Protein AF-I0HYV7-F1 (afdb_monomer)

Structure (mmCIF, N/CA/C/O backbone):
data_AF-I0HYV7-F1
#
_entry.id   AF-I0HYV7-F1
#
loop_
_atom_site.group_PDB
_atom_site.id
_atom_site.type_symbol
_atom_site.label_atom_id
_atom_site.label_alt_id
_atom_site.label_comp_id
_atom_site.label_asym_id
_atom_site.label_entity_id
_atom_site.label_seq_id
_atom_site.pdbx_PDB_ins_code
_atom_site.Cartn_x
_atom_site.Cartn_y
_atom_site.Cartn_z
_atom_site.occupancy
_atom_site.B_iso_or_equiv
_atom_site.auth_seq_id
_atom_site.auth_comp_id
_atom_site.auth_asym_id
_atom_site.auth_atom_id
_atom_site.pdbx_PDB_model_num
ATOM 1 N N . MET A 1 1 ? 9.998 3.335 -38.465 1.00 47.88 1 MET A N 1
ATOM 2 C CA . MET A 1 1 ? 10.921 2.329 -37.895 1.00 47.88 1 MET A CA 1
ATOM 3 C C . MET A 1 1 ? 12.298 2.963 -37.828 1.00 47.88 1 MET A C 1
ATOM 5 O O . MET A 1 1 ? 12.678 3.615 -38.786 1.00 47.88 1 MET A O 1
ATOM 9 N N . ASN A 1 2 ? 12.950 2.888 -36.670 1.00 53.66 2 ASN A N 1
ATOM 10 C CA . ASN A 1 2 ? 14.031 3.785 -36.252 1.00 53.66 2 ASN A CA 1
ATOM 11 C C . ASN A 1 2 ? 15.366 3.435 -36.956 1.00 53.66 2 ASN A C 1
ATOM 13 O O . ASN A 1 2 ? 15.895 2.353 -36.710 1.00 53.66 2 ASN A O 1
ATOM 17 N N . GLU A 1 3 ? 15.907 4.315 -37.813 1.00 62.78 3 GLU A N 1
ATOM 18 C CA . GLU A 1 3 ? 17.152 4.102 -38.599 1.00 62.78 3 GLU A CA 1
ATOM 19 C C . GLU A 1 3 ? 18.361 3.700 -37.739 1.00 62.78 3 GLU A C 1
ATOM 21 O O . GLU A 1 3 ? 19.203 2.909 -38.162 1.00 62.78 3 GLU A O 1
ATOM 26 N N . PHE A 1 4 ? 18.392 4.159 -36.488 1.00 62.31 4 PHE A N 1
ATOM 27 C CA . PHE A 1 4 ? 19.426 3.817 -35.516 1.00 62.31 4 PHE A CA 1
ATOM 28 C C . PHE A 1 4 ? 19.541 2.301 -35.266 1.00 62.31 4 PHE A C 1
ATOM 30 O O . PHE A 1 4 ? 20.643 1.758 -35.208 1.00 62.31 4 PHE A O 1
ATOM 37 N N . ALA A 1 5 ? 18.412 1.588 -35.198 1.00 60.12 5 ALA A N 1
ATOM 38 C CA . ALA A 1 5 ? 18.406 0.144 -34.960 1.00 60.12 5 ALA A CA 1
ATOM 39 C C . ALA A 1 5 ? 18.956 -0.650 -36.159 1.00 60.12 5 ALA A C 1
ATOM 41 O O . ALA A 1 5 ? 19.572 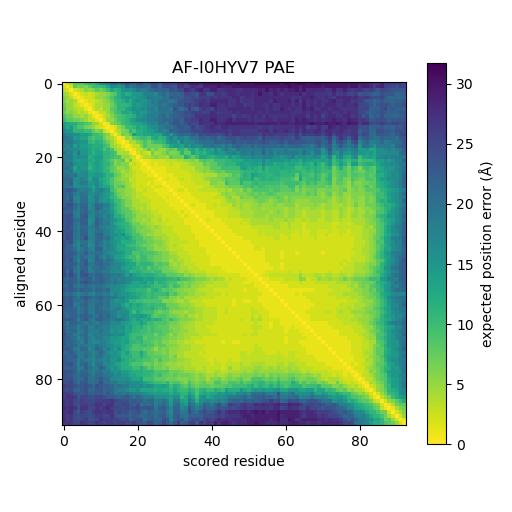-1.702 -35.984 1.00 60.12 5 ALA A O 1
ATOM 42 N N . ALA A 1 6 ? 18.763 -0.139 -37.380 1.00 61.53 6 ALA A N 1
ATOM 43 C CA . ALA A 1 6 ? 19.268 -0.776 -38.594 1.00 61.53 6 ALA A CA 1
ATOM 44 C C . ALA A 1 6 ? 20.796 -0.661 -38.694 1.00 61.53 6 ALA A C 1
ATOM 46 O O . ALA A 1 6 ? 21.467 -1.621 -39.074 1.00 61.53 6 ALA A O 1
ATOM 47 N N . GLN A 1 7 ? 21.345 0.488 -38.295 1.00 61.31 7 GLN A N 1
ATOM 48 C CA . GLN A 1 7 ? 22.775 0.757 -38.387 1.00 61.31 7 GLN A CA 1
ATOM 49 C C . GLN A 1 7 ? 23.583 -0.021 -37.338 1.00 61.31 7 GLN A C 1
ATOM 51 O O . GLN A 1 7 ? 24.631 -0.572 -37.661 1.00 61.31 7 GLN A O 1
ATOM 56 N N . VAL A 1 8 ? 23.062 -0.178 -36.116 1.00 61.78 8 VAL A N 1
ATOM 57 C CA . VAL A 1 8 ? 23.703 -1.000 -35.070 1.00 61.78 8 VAL A CA 1
ATOM 58 C C . VAL A 1 8 ? 23.799 -2.478 -35.485 1.00 61.78 8 VAL A C 1
ATOM 60 O O . VAL A 1 8 ? 24.840 -3.107 -35.300 1.00 61.78 8 VAL A O 1
ATOM 63 N N . ARG A 1 9 ? 22.763 -3.020 -36.143 1.00 57.88 9 ARG A N 1
ATOM 64 C CA . ARG A 1 9 ? 22.736 -4.413 -36.630 1.00 57.88 9 ARG A CA 1
ATOM 65 C C . ARG A 1 9 ? 23.736 -4.683 -37.768 1.00 57.88 9 ARG A C 1
ATOM 67 O O . ARG A 1 9 ? 24.162 -5.821 -37.938 1.00 57.88 9 ARG A O 1
ATOM 74 N N . GLN A 1 10 ? 24.117 -3.662 -38.540 1.00 58.62 10 GLN A N 1
ATOM 75 C CA . GLN A 1 10 ? 25.031 -3.804 -39.680 1.00 58.62 10 GLN A CA 1
ATOM 76 C C . GLN A 1 10 ? 26.513 -3.865 -39.270 1.00 58.62 10 GLN A C 1
ATOM 78 O O . GLN A 1 10 ? 27.295 -4.544 -39.931 1.00 58.62 10 GLN A O 1
ATOM 83 N N . TYR A 1 11 ? 26.900 -3.173 -38.193 1.00 57.53 11 TYR A N 1
ATOM 84 C CA . TYR A 1 11 ? 28.305 -3.063 -37.766 1.00 57.53 11 TYR A CA 1
ATOM 85 C C . TYR A 1 11 ? 28.694 -4.009 -36.622 1.00 57.53 11 TYR A C 1
ATOM 87 O O . TYR A 1 11 ? 29.880 -4.267 -36.432 1.00 57.53 11 TYR A O 1
ATOM 95 N N . ALA A 1 12 ? 27.721 -4.556 -35.891 1.00 54.19 12 ALA A N 1
ATOM 96 C CA . ALA A 1 12 ? 27.948 -5.558 -34.854 1.00 54.19 12 ALA A CA 1
ATOM 97 C C . ALA A 1 12 ? 26.755 -6.534 -34.813 1.00 54.19 12 ALA A C 1
ATOM 99 O O . ALA A 1 12 ? 25.852 -6.362 -33.994 1.00 54.19 12 ALA A O 1
ATOM 100 N N . PRO A 1 13 ? 26.694 -7.527 -35.721 1.00 53.41 13 PRO A N 1
ATOM 101 C CA . PRO A 1 13 ? 25.519 -8.388 -35.876 1.00 53.41 13 PRO A CA 1
ATOM 102 C C . PRO A 1 13 ? 25.183 -9.201 -34.616 1.00 53.41 13 PRO A C 1
ATOM 104 O O . PRO A 1 13 ? 24.004 -9.436 -34.367 1.00 53.41 13 PRO A O 1
ATOM 107 N N . GLU A 1 14 ? 26.182 -9.571 -33.807 1.00 53.38 14 GLU A N 1
ATOM 108 C CA . GLU A 1 14 ? 25.966 -10.239 -32.513 1.00 53.38 14 GLU A CA 1
ATOM 109 C C . GLU A 1 14 ? 25.699 -9.221 -31.392 1.00 53.38 14 GLU A C 1
ATOM 111 O O . GLU A 1 14 ? 24.650 -9.250 -30.756 1.00 53.38 14 GLU A O 1
ATOM 116 N N . THR A 1 15 ? 26.567 -8.216 -31.228 1.00 55.22 15 THR A N 1
ATOM 117 C CA . THR A 1 15 ? 26.472 -7.246 -30.119 1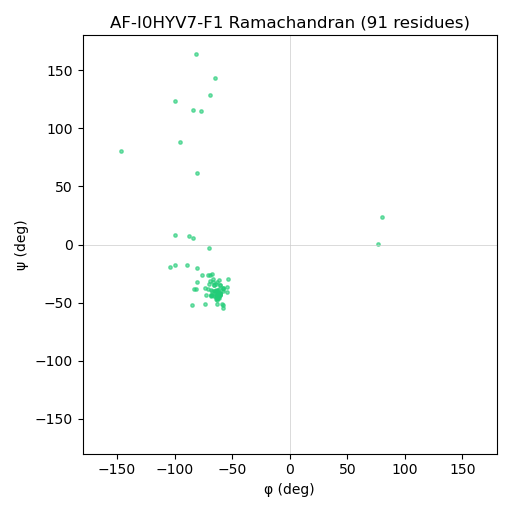.00 55.22 15 THR A CA 1
ATOM 118 C C . THR A 1 15 ? 25.238 -6.340 -30.196 1.00 55.22 15 THR A C 1
ATOM 120 O O . THR A 1 15 ? 24.698 -5.931 -29.173 1.00 55.22 15 THR A O 1
ATOM 123 N N . GLY A 1 16 ? 24.774 -6.011 -31.403 1.00 54.69 16 GLY A N 1
ATOM 124 C CA . GLY A 1 16 ? 23.554 -5.235 -31.616 1.00 54.69 16 GLY A CA 1
ATOM 125 C C . GLY A 1 16 ? 22.275 -6.010 -31.295 1.00 54.69 16 GLY A C 1
ATOM 126 O O . GLY A 1 16 ? 21.270 -5.390 -30.959 1.00 54.69 16 GLY A O 1
ATOM 127 N N . GLY A 1 17 ? 22.31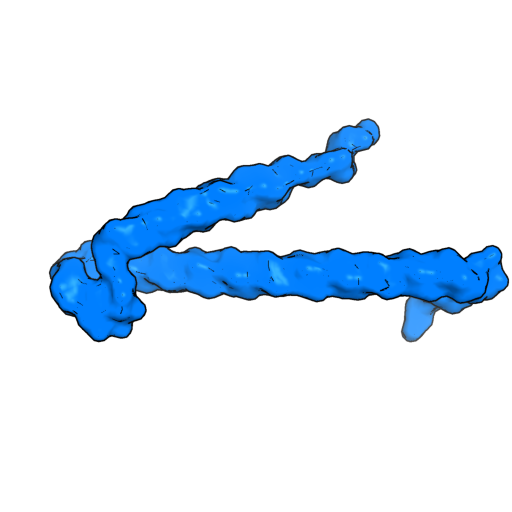1 -7.344 -31.390 1.00 59.78 17 GLY A N 1
ATOM 128 C CA . GLY A 1 17 ? 21.246 -8.222 -30.903 1.00 59.78 17 GLY A CA 1
ATOM 129 C C . GLY A 1 17 ? 21.255 -8.293 -29.380 1.00 59.78 17 GLY A C 1
ATOM 130 O O . GLY A 1 17 ? 20.248 -7.971 -28.756 1.00 59.78 17 GLY A O 1
ATOM 131 N N . ASP A 1 18 ? 22.418 -8.587 -28.796 1.00 59.59 18 ASP A N 1
ATOM 132 C CA . ASP A 1 18 ? 22.584 -8.748 -27.346 1.00 59.59 18 ASP A CA 1
ATOM 133 C C . ASP A 1 18 ? 22.245 -7.468 -26.564 1.00 59.59 18 ASP A C 1
ATOM 135 O O . ASP A 1 18 ? 21.558 -7.519 -25.544 1.00 59.59 18 ASP A O 1
ATOM 139 N N . MET A 1 19 ? 22.655 -6.291 -27.057 1.00 61.12 19 MET A N 1
ATOM 140 C CA . MET A 1 19 ? 22.293 -5.011 -26.433 1.00 61.12 19 MET A CA 1
ATOM 141 C C . MET A 1 19 ? 20.789 -4.718 -26.508 1.00 61.12 19 MET A C 1
ATOM 143 O O . MET A 1 19 ? 20.244 -4.104 -25.591 1.00 61.12 19 MET A O 1
ATOM 147 N N . LEU A 1 20 ? 20.116 -5.128 -27.590 1.00 71.88 20 LEU A N 1
ATOM 148 C CA . LEU A 1 20 ? 18.671 -4.948 -27.737 1.00 71.88 20 LEU A CA 1
ATOM 149 C C . LEU A 1 20 ? 17.922 -5.834 -26.735 1.00 71.88 20 LEU A C 1
ATOM 151 O O . LEU A 1 20 ? 17.017 -5.354 -26.058 1.00 71.88 20 LEU A O 1
ATOM 155 N N . THR A 1 21 ? 18.360 -7.087 -26.588 1.00 74.62 21 THR A N 1
ATOM 156 C CA . THR A 1 21 ? 17.828 -8.036 -25.603 1.00 74.62 21 THR A CA 1
ATOM 157 C C . THR A 1 21 ? 18.028 -7.529 -24.177 1.00 74.62 21 THR A C 1
ATOM 159 O O . THR A 1 21 ? 17.072 -7.484 -23.410 1.00 74.62 21 THR A O 1
ATOM 162 N N . TYR A 1 22 ? 19.220 -7.034 -23.841 1.00 70.25 22 TYR A N 1
ATOM 163 C CA . TYR A 1 22 ? 19.484 -6.480 -22.511 1.00 70.25 22 TYR A CA 1
ATOM 164 C C . TYR A 1 22 ? 18.639 -5.227 -22.211 1.00 70.25 22 TYR A C 1
ATOM 166 O O . TYR A 1 22 ? 18.122 -5.052 -21.109 1.00 70.25 22 TYR A O 1
ATOM 174 N N . ALA A 1 23 ? 18.434 -4.352 -23.202 1.00 75.00 23 ALA A N 1
ATOM 175 C CA . ALA A 1 23 ? 17.553 -3.194 -23.051 1.00 75.00 23 ALA A CA 1
ATOM 176 C C . ALA A 1 23 ? 16.076 -3.593 -22.860 1.00 75.00 23 ALA A C 1
ATOM 178 O O . ALA A 1 23 ? 15.345 -2.924 -22.123 1.00 75.00 23 ALA A O 1
ATOM 179 N N . GLU A 1 24 ? 15.626 -4.668 -23.512 1.00 76.19 24 GLU A N 1
ATOM 180 C CA . GLU A 1 24 ? 14.285 -5.232 -23.333 1.00 76.19 24 GLU A CA 1
ATOM 181 C C . GLU A 1 24 ? 14.105 -5.844 -21.938 1.00 76.19 24 GLU A C 1
ATOM 183 O O . GLU A 1 24 ? 13.086 -5.573 -21.298 1.00 76.19 24 GLU A O 1
ATOM 188 N N . GLU A 1 25 ? 15.098 -6.588 -21.444 1.00 75.75 25 GLU A N 1
ATOM 189 C CA . GLU A 1 25 ? 15.127 -7.149 -20.085 1.00 75.75 25 GLU A CA 1
ATOM 190 C C . GLU A 1 25 ? 15.022 -6.044 -19.029 1.00 75.75 25 GLU A C 1
ATOM 192 O O . GLU A 1 25 ? 14.083 -6.045 -18.232 1.00 75.75 25 GLU A O 1
ATOM 197 N N . LEU A 1 26 ? 15.874 -5.017 -19.107 1.00 76.19 26 LEU A N 1
ATOM 198 C CA . LEU A 1 26 ? 15.827 -3.869 -18.193 1.00 76.19 26 LEU A CA 1
ATOM 199 C C . LEU A 1 26 ? 14.467 -3.152 -18.210 1.00 76.19 26 LEU A C 1
ATOM 201 O O . LEU A 1 26 ? 13.971 -2.696 -17.176 1.00 76.19 26 LEU A O 1
ATOM 205 N N . ARG A 1 27 ? 13.826 -3.043 -19.383 1.00 76.81 27 ARG A N 1
ATOM 206 C CA . ARG A 1 27 ? 12.480 -2.458 -19.490 1.00 76.81 27 ARG A CA 1
ATOM 207 C C . ARG A 1 27 ? 11.419 -3.322 -18.815 1.00 76.81 27 ARG A C 1
ATOM 209 O O . ARG A 1 27 ? 10.481 -2.772 -18.235 1.00 76.81 27 ARG A O 1
ATOM 216 N N . GLN A 1 28 ? 11.518 -4.642 -18.950 1.00 78.62 28 GLN A N 1
ATOM 217 C CA . GLN A 1 28 ? 10.590 -5.577 -18.318 1.00 78.62 28 GLN A CA 1
ATOM 218 C C . GLN A 1 28 ? 10.758 -5.577 -16.800 1.00 78.62 28 GLN A C 1
ATOM 220 O O . GLN A 1 28 ? 9.754 -5.508 -16.093 1.00 78.62 28 GLN A O 1
ATOM 225 N N . GLU A 1 29 ? 11.996 -5.574 -16.309 1.00 77.56 29 GLU A N 1
ATOM 226 C CA . GLU A 1 29 ? 12.312 -5.458 -14.883 1.00 77.56 29 GLU A CA 1
ATOM 227 C C . GLU A 1 29 ? 11.747 -4.159 -14.300 1.00 77.56 29 GLU A C 1
ATOM 229 O O . GLU A 1 29 ? 10.964 -4.195 -13.352 1.00 77.56 29 GLU A O 1
ATOM 234 N N . GLY A 1 30 ? 12.019 -3.014 -14.937 1.00 82.06 30 GLY A N 1
ATOM 235 C CA . GLY A 1 30 ? 11.486 -1.726 -14.487 1.00 82.06 30 GLY A CA 1
ATOM 236 C C . GLY A 1 30 ? 9.952 -1.660 -14.494 1.00 82.06 30 GLY A C 1
ATOM 237 O O . GLY A 1 30 ? 9.350 -1.040 -13.615 1.00 82.06 30 GLY A O 1
ATOM 238 N N . LEU A 1 31 ? 9.293 -2.321 -15.454 1.00 83.62 31 LEU A N 1
ATOM 239 C CA . LEU A 1 31 ? 7.831 -2.417 -15.477 1.00 83.62 31 LEU A CA 1
ATOM 240 C C . LEU A 1 31 ? 7.302 -3.271 -14.319 1.00 83.62 31 LEU A C 1
ATOM 242 O O . LEU A 1 31 ? 6.335 -2.872 -13.671 1.00 83.62 31 LEU A O 1
ATOM 246 N N . GLN A 1 32 ? 7.922 -4.422 -14.053 1.00 81.94 32 GLN A N 1
ATOM 247 C CA . GLN A 1 32 ? 7.531 -5.298 -12.947 1.00 81.94 32 GLN A CA 1
ATOM 248 C C . GLN A 1 32 ? 7.714 -4.604 -11.595 1.00 81.94 32 GLN A C 1
ATOM 250 O O . GLN A 1 32 ? 6.788 -4.597 -10.783 1.00 81.94 32 GLN A O 1
ATOM 255 N N . GLU A 1 33 ? 8.854 -3.942 -11.385 1.00 81.75 33 GLU A N 1
ATOM 256 C CA . GLU A 1 33 ? 9.092 -3.148 -10.178 1.00 81.75 33 GLU A CA 1
ATOM 257 C C . GLU A 1 33 ? 8.069 -2.018 -10.029 1.00 81.75 33 GLU A C 1
ATOM 259 O O . GLU A 1 33 ? 7.549 -1.784 -8.936 1.00 81.75 33 GLU A O 1
ATOM 264 N N . GLY A 1 34 ? 7.750 -1.318 -11.122 1.00 84.56 34 GLY A N 1
ATOM 265 C CA . GLY A 1 34 ? 6.762 -0.241 -11.122 1.00 84.56 34 GLY A CA 1
ATOM 266 C C . GLY A 1 34 ? 5.359 -0.725 -10.756 1.00 84.56 34 GLY A C 1
ATOM 267 O O . GLY A 1 34 ? 4.688 -0.098 -9.934 1.00 84.56 34 GLY A O 1
ATOM 268 N N . LEU A 1 35 ? 4.931 -1.861 -11.315 1.00 86.75 35 LEU A N 1
ATOM 269 C CA . LEU A 1 35 ? 3.643 -2.479 -10.994 1.00 86.75 35 LEU A CA 1
ATOM 270 C C . LEU A 1 35 ? 3.578 -2.902 -9.524 1.00 86.75 35 LEU A C 1
ATOM 272 O O . LEU A 1 35 ? 2.606 -2.579 -8.843 1.00 86.75 35 LEU A O 1
ATOM 276 N N . GLN A 1 36 ? 4.630 -3.546 -9.014 1.00 84.38 36 GLN A N 1
ATOM 277 C CA . GLN A 1 36 ? 4.689 -3.980 -7.620 1.00 84.38 36 GLN A CA 1
ATOM 278 C C . GLN A 1 36 ? 4.662 -2.788 -6.651 1.00 84.38 36 GLN A C 1
ATOM 280 O O . GLN A 1 36 ? 3.881 -2.780 -5.700 1.00 84.38 36 GLN A O 1
ATOM 285 N N . LYS A 1 37 ? 5.451 -1.737 -6.918 1.00 85.56 37 LYS A N 1
ATOM 286 C CA . LYS A 1 37 ? 5.432 -0.501 -6.116 1.00 85.56 37 LYS A CA 1
ATOM 287 C C . LYS A 1 37 ? 4.054 0.162 -6.139 1.00 85.56 37 LYS A C 1
ATOM 289 O O . LYS A 1 37 ? 3.575 0.595 -5.092 1.00 85.56 37 LYS A O 1
ATOM 294 N N . GLY A 1 38 ? 3.420 0.234 -7.310 1.00 87.81 38 GLY A N 1
ATOM 295 C CA . GLY A 1 38 ? 2.085 0.813 -7.468 1.00 87.81 38 GLY A CA 1
ATOM 296 C C . GLY A 1 38 ? 1.019 0.055 -6.677 1.00 87.81 38 GLY A C 1
ATOM 297 O O . GLY A 1 38 ? 0.216 0.672 -5.979 1.00 87.81 38 GLY A O 1
ATOM 298 N N . GLU A 1 39 ? 1.051 -1.278 -6.718 1.00 90.12 39 GLU A N 1
ATOM 299 C CA . GLU A 1 39 ? 0.117 -2.116 -5.962 1.00 90.12 39 GLU A CA 1
ATOM 300 C C . GLU A 1 39 ? 0.287 -1.940 -4.445 1.00 90.12 39 GLU A C 1
ATOM 302 O O . GLU A 1 39 ? -0.700 -1.781 -3.723 1.00 90.12 39 GLU A O 1
ATOM 307 N N . LEU A 1 40 ? 1.533 -1.921 -3.956 1.00 89.12 40 LEU A N 1
ATOM 308 C CA . LEU A 1 40 ? 1.827 -1.708 -2.536 1.00 89.12 40 LEU A CA 1
ATOM 309 C C . LEU A 1 40 ? 1.359 -0.326 -2.062 1.00 89.12 40 LEU A C 1
ATOM 311 O O . LEU A 1 40 ? 0.685 -0.231 -1.036 1.00 89.12 40 LEU A O 1
ATOM 315 N N . LYS A 1 41 ? 1.649 0.736 -2.827 1.0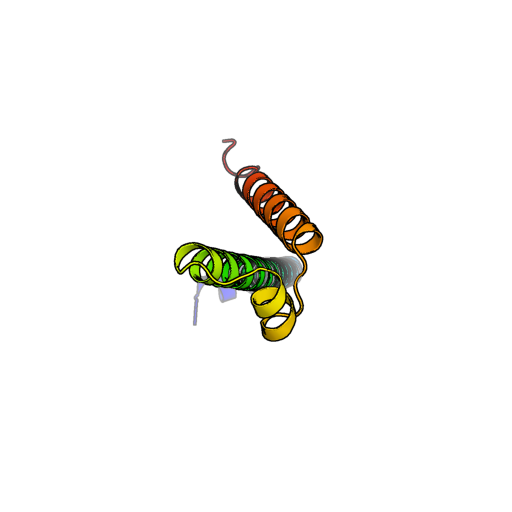0 90.50 41 LYS A N 1
ATOM 316 C CA . LYS A 1 41 ? 1.193 2.099 -2.504 1.00 90.50 41 LYS A CA 1
ATOM 317 C C . LYS A 1 41 ? -0.330 2.203 -2.481 1.00 90.50 41 LYS A C 1
ATOM 319 O O . LYS A 1 41 ? -0.874 2.721 -1.513 1.00 90.50 41 LYS A O 1
ATOM 324 N N . GLY A 1 42 ? -1.024 1.623 -3.461 1.00 92.25 42 GLY A N 1
ATOM 325 C CA . GLY A 1 42 ? -2.490 1.635 -3.491 1.00 92.25 42 GLY A CA 1
ATOM 326 C C . GLY A 1 42 ? -3.131 0.932 -2.287 1.00 92.25 42 GLY A C 1
ATOM 327 O O . GLY A 1 42 ? -4.127 1.413 -1.738 1.00 92.25 42 GLY A O 1
ATOM 328 N N . LYS A 1 43 ? -2.542 -0.180 -1.820 1.00 92.06 43 LYS A N 1
ATOM 329 C CA . LYS A 1 43 ? -2.984 -0.862 -0.588 1.00 92.06 43 LYS A CA 1
ATOM 330 C C . LYS A 1 43 ? -2.802 0.024 0.646 1.00 92.06 43 LYS A C 1
ATOM 332 O O . LYS A 1 43 ? -3.714 0.094 1.470 1.00 92.06 43 LYS A O 1
ATOM 337 N N . LEU A 1 44 ? -1.663 0.712 0.757 1.00 93.75 44 LEU A N 1
ATOM 338 C CA . LEU A 1 44 ? -1.398 1.635 1.862 1.00 93.75 44 LEU A CA 1
ATOM 339 C C . LEU A 1 44 ? -2.379 2.811 1.864 1.00 93.75 44 LEU A C 1
ATOM 341 O O . LEU A 1 44 ? -3.051 3.029 2.869 1.00 93.75 44 LEU A O 1
ATOM 345 N N . GLU A 1 45 ? -2.533 3.497 0.729 1.00 94.88 45 GLU A N 1
ATOM 346 C CA . GLU A 1 45 ? -3.441 4.644 0.577 1.00 94.88 45 GLU A CA 1
ATOM 347 C C . GLU A 1 45 ? -4.892 4.282 0.915 1.00 94.88 45 GLU A C 1
ATOM 349 O O . GLU A 1 45 ? -5.607 5.062 1.550 1.00 94.88 45 GLU A O 1
ATOM 354 N N . THR A 1 46 ? -5.331 3.078 0.533 1.00 94.38 46 THR A N 1
ATOM 355 C CA . THR A 1 46 ? -6.674 2.584 0.864 1.00 94.38 46 THR A CA 1
ATOM 356 C C . THR A 1 46 ? -6.855 2.445 2.376 1.00 94.38 46 THR A C 1
ATOM 358 O O . THR A 1 46 ? -7.854 2.915 2.921 1.00 94.38 46 THR A O 1
ATOM 361 N N . ILE A 1 47 ? -5.894 1.829 3.071 1.00 94.94 47 ILE A N 1
ATOM 362 C CA . ILE A 1 47 ? -5.952 1.657 4.531 1.00 94.94 47 ILE A CA 1
ATOM 363 C C . ILE A 1 47 ? -5.875 3.011 5.240 1.00 94.94 47 ILE A C 1
ATOM 365 O O . ILE A 1 47 ? -6.670 3.264 6.142 1.00 94.94 47 ILE A O 1
ATOM 369 N N . GLU A 1 48 ? -4.978 3.902 4.816 1.00 95.50 48 GLU A N 1
ATOM 370 C CA . GLU A 1 48 ? -4.853 5.251 5.379 1.00 95.50 48 GLU A CA 1
ATOM 371 C C . GLU A 1 48 ? -6.142 6.059 5.211 1.00 95.50 48 GLU A C 1
ATOM 373 O O . GLU A 1 48 ? -6.598 6.692 6.162 1.00 95.50 48 GLU A O 1
ATOM 378 N N . SER A 1 49 ? -6.782 5.971 4.043 1.00 96.31 49 SER A N 1
ATOM 379 C CA . SER A 1 49 ? -8.073 6.618 3.787 1.00 96.31 49 SER A CA 1
ATOM 380 C C . SER A 1 49 ? -9.176 6.069 4.696 1.00 96.31 49 SER A C 1
ATOM 382 O O . SER A 1 49 ? -9.964 6.839 5.247 1.00 96.31 49 SER A O 1
ATOM 384 N N . LEU A 1 50 ? -9.220 4.747 4.899 1.00 95.00 50 LEU A N 1
ATOM 385 C CA . LEU A 1 50 ? -10.180 4.110 5.806 1.00 95.00 50 LEU A CA 1
ATOM 386 C C . LEU A 1 50 ? -9.948 4.527 7.265 1.00 95.00 50 LEU A C 1
ATOM 388 O O . LEU A 1 50 ? -10.911 4.828 7.973 1.00 95.00 50 LEU A O 1
ATOM 392 N N . LEU A 1 51 ? -8.690 4.596 7.705 1.00 94.56 51 LEU A N 1
ATOM 393 C CA . LEU A 1 51 ? -8.330 5.086 9.037 1.00 94.56 51 LEU A CA 1
ATOM 394 C C . LEU A 1 51 ? -8.691 6.568 9.210 1.00 94.56 51 LEU A C 1
ATOM 396 O O . LEU A 1 51 ? -9.218 6.949 10.254 1.00 94.56 51 LEU A O 1
ATOM 400 N N . ALA A 1 52 ? -8.476 7.398 8.185 1.00 96.19 52 ALA A N 1
ATOM 401 C CA . ALA A 1 52 ? -8.780 8.829 8.218 1.00 96.19 52 ALA A CA 1
ATOM 402 C C . ALA A 1 52 ? -10.280 9.122 8.389 1.00 96.19 52 ALA A C 1
ATOM 404 O O . ALA A 1 52 ? -10.644 10.101 9.039 1.00 96.19 52 ALA A O 1
ATOM 405 N N . VAL A 1 53 ? -11.157 8.261 7.858 1.00 96.31 53 VAL A N 1
ATOM 406 C CA . VAL A 1 53 ? -12.613 8.360 8.077 1.00 96.31 53 VAL A CA 1
ATOM 407 C C . VAL A 1 53 ? -13.078 7.693 9.380 1.00 96.31 53 VAL A C 1
ATOM 409 O O . VAL A 1 53 ? -14.278 7.621 9.635 1.00 96.31 53 VAL A O 1
ATOM 412 N N . GLY A 1 54 ? -12.147 7.220 10.217 1.00 94.19 54 GLY A N 1
ATOM 413 C CA . GLY A 1 54 ? -12.440 6.612 11.516 1.00 94.19 54 GLY A CA 1
ATOM 414 C C . GLY A 1 54 ? -12.889 5.153 11.439 1.00 94.19 54 GLY A C 1
ATOM 415 O O . GLY A 1 54 ? -13.577 4.677 12.339 1.00 94.19 54 GLY A O 1
ATOM 416 N N . THR A 1 55 ? -12.540 4.434 10.368 1.00 96.50 55 THR A N 1
ATOM 417 C CA . THR A 1 55 ? -12.862 3.007 10.263 1.00 96.50 55 THR A CA 1
ATOM 418 C C . THR A 1 55 ? -12.034 2.212 11.266 1.00 96.50 55 THR A C 1
ATOM 420 O O . THR A 1 55 ? -10.809 2.304 11.295 1.00 96.50 55 THR A O 1
ATOM 423 N N . GLU A 1 56 ? -12.705 1.382 12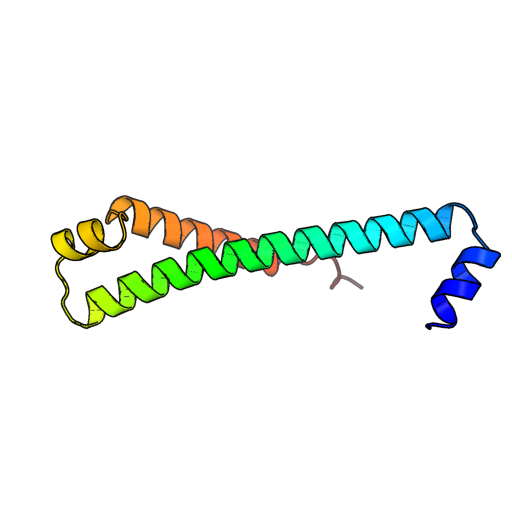.056 1.00 96.50 56 GLU A N 1
ATOM 424 C CA . GLU A 1 56 ? -12.057 0.487 13.010 1.00 96.50 56 GLU A CA 1
ATOM 425 C C . GLU A 1 56 ? -11.189 -0.569 12.315 1.00 96.50 56 GLU A C 1
ATOM 427 O O . GLU A 1 56 ? -11.579 -1.153 11.296 1.00 96.50 56 GLU A O 1
ATOM 432 N N . TRP A 1 57 ? -10.053 -0.905 12.934 1.00 95.00 57 TRP A N 1
ATOM 433 C CA . TRP A 1 57 ? -9.117 -1.909 12.414 1.00 95.00 57 TRP A CA 1
ATOM 434 C C . TRP A 1 57 ? -9.777 -3.259 12.136 1.00 95.00 57 TRP A C 1
ATOM 436 O O . TRP A 1 57 ? -9.478 -3.898 11.136 1.00 95.00 57 TRP A O 1
ATOM 446 N N . SER A 1 58 ? -10.730 -3.675 12.971 1.00 96.00 58 SER A N 1
ATOM 447 C CA . SER A 1 58 ? -11.458 -4.932 12.770 1.00 96.00 58 SER A CA 1
ATOM 448 C C . SER A 1 58 ? -12.236 -4.976 11.448 1.00 96.00 58 SER A C 1
ATOM 450 O O . SER A 1 58 ? -12.333 -6.037 10.829 1.00 96.00 58 SER A O 1
ATOM 452 N N . LEU A 1 59 ? -12.778 -3.842 10.989 1.00 95.81 59 LEU A N 1
ATOM 453 C CA . LEU A 1 59 ? -13.496 -3.753 9.719 1.00 95.81 59 LEU A CA 1
ATOM 454 C C . LEU A 1 59 ? -12.526 -3.617 8.544 1.00 95.81 59 LEU A C 1
ATOM 456 O O . LEU A 1 59 ? -12.744 -4.261 7.520 1.00 95.81 59 LEU A O 1
ATOM 460 N N . ILE A 1 60 ? -11.441 -2.857 8.717 1.00 95.19 60 ILE A N 1
ATOM 461 C CA . ILE A 1 60 ? -10.365 -2.741 7.724 1.00 95.19 60 ILE A CA 1
ATOM 462 C C . ILE A 1 60 ? -9.788 -4.125 7.424 1.00 95.19 60 ILE A C 1
ATOM 464 O O . ILE A 1 60 ? -9.845 -4.556 6.276 1.00 95.19 60 ILE A O 1
ATOM 468 N N . THR A 1 61 ? -9.350 -4.870 8.444 1.00 96.19 61 THR A N 1
ATOM 469 C CA . THR A 1 61 ? -8.791 -6.220 8.277 1.00 96.19 61 THR A CA 1
ATOM 470 C C . THR A 1 61 ? -9.778 -7.165 7.597 1.00 96.19 61 THR A C 1
ATOM 472 O O . THR A 1 61 ? -9.387 -7.980 6.772 1.00 96.19 61 THR A O 1
ATOM 475 N N . ARG A 1 62 ? -11.081 -7.057 7.887 1.00 95.25 62 ARG A N 1
ATOM 476 C CA . ARG A 1 62 ? -12.103 -7.874 7.210 1.00 95.25 62 ARG A CA 1
ATOM 477 C C . ARG A 1 62 ? -12.311 -7.493 5.744 1.00 95.25 62 ARG A C 1
ATOM 479 O O . ARG A 1 62 ? -12.646 -8.370 4.954 1.00 95.25 62 ARG A O 1
ATOM 486 N N . ALA A 1 63 ? -12.172 -6.215 5.398 1.00 92.75 63 ALA A N 1
ATOM 487 C CA . ALA A 1 63 ? -12.394 -5.711 4.045 1.00 92.75 63 ALA A CA 1
ATOM 488 C C . ALA A 1 63 ? -11.170 -5.897 3.137 1.00 92.75 63 ALA A C 1
ATOM 490 O O . ALA A 1 63 ? -11.324 -6.214 1.961 1.00 92.75 63 ALA A O 1
ATOM 491 N N . THR A 1 64 ? -9.966 -5.700 3.676 1.00 91.75 64 THR A N 1
ATOM 492 C CA . THR A 1 64 ? -8.707 -5.721 2.917 1.00 91.75 64 THR A CA 1
ATOM 493 C C . THR A 1 64 ? -7.899 -7.000 3.129 1.00 91.75 64 THR A C 1
ATOM 495 O O . THR A 1 64 ? -7.029 -7.307 2.319 1.00 91.75 64 THR A O 1
ATOM 498 N N . GLY A 1 65 ? -8.164 -7.740 4.209 1.00 94.12 65 GLY A N 1
ATOM 499 C CA . GLY A 1 65 ? -7.349 -8.873 4.649 1.00 94.12 65 GLY A CA 1
ATOM 500 C C . GLY A 1 65 ? -6.049 -8.477 5.352 1.00 94.12 65 GLY A C 1
ATOM 501 O O . GLY A 1 65 ? -5.309 -9.370 5.739 1.00 94.12 65 GLY A O 1
ATOM 502 N N . ILE A 1 66 ? -5.768 -7.179 5.516 1.00 94.31 66 ILE A N 1
ATOM 503 C CA . ILE A 1 66 ? -4.478 -6.672 6.002 1.00 94.31 66 ILE A CA 1
ATOM 504 C C . ILE A 1 66 ? -4.582 -6.328 7.487 1.00 94.31 66 ILE A C 1
ATOM 506 O O . ILE A 1 66 ? -5.423 -5.515 7.880 1.00 94.31 66 ILE A O 1
ATOM 510 N N . THR A 1 67 ? -3.718 -6.922 8.309 1.00 95.81 67 THR A N 1
ATOM 511 C CA . THR A 1 67 ? -3.643 -6.616 9.747 1.00 95.81 67 THR A CA 1
ATOM 512 C C . THR A 1 67 ? -2.819 -5.349 10.032 1.00 95.81 67 THR A C 1
ATOM 514 O O . THR A 1 67 ? -2.042 -4.914 9.176 1.00 95.81 67 THR A O 1
ATOM 517 N N . PRO A 1 68 ? -2.917 -4.756 11.239 1.00 93.94 68 PRO A N 1
ATOM 518 C CA . PRO A 1 68 ? -2.058 -3.636 11.632 1.00 93.94 68 PRO A CA 1
ATOM 519 C C . PRO A 1 68 ? -0.561 -3.947 11.484 1.00 93.94 68 PRO A C 1
ATOM 521 O O . PRO A 1 68 ? 0.209 -3.122 11.000 1.00 93.94 68 PRO A O 1
ATOM 524 N N . GLU A 1 69 ? -0.139 -5.159 11.848 1.00 95.12 69 GLU A N 1
ATOM 525 C CA . GLU A 1 69 ? 1.259 -5.589 11.757 1.00 95.12 69 GLU A CA 1
ATOM 526 C C . GLU A 1 69 ? 1.714 -5.737 10.302 1.00 95.12 69 GLU A C 1
ATOM 528 O O . GLU A 1 69 ? 2.846 -5.390 9.964 1.00 95.12 69 GLU A O 1
ATOM 533 N N . GLU A 1 70 ? 0.847 -6.255 9.432 1.00 93.44 70 GLU A N 1
ATOM 53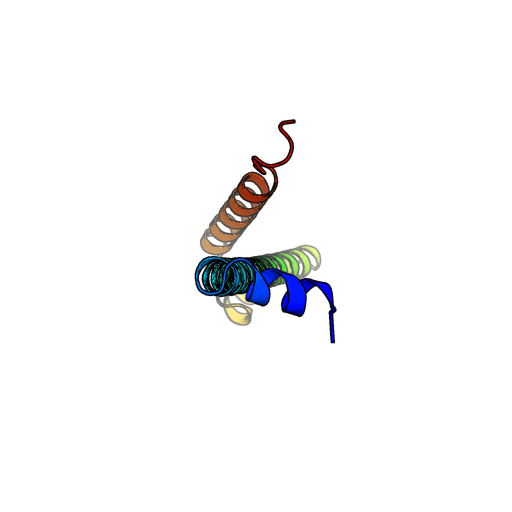4 C CA . GLU A 1 70 ? 1.105 -6.325 7.992 1.00 93.44 70 GLU A CA 1
ATOM 535 C C . GLU A 1 70 ? 1.185 -4.937 7.370 1.00 93.44 70 GLU A C 1
ATOM 537 O O . GLU A 1 70 ? 2.075 -4.685 6.564 1.00 93.44 70 GLU A O 1
ATOM 542 N N . PHE A 1 71 ? 0.319 -4.017 7.786 1.00 94.69 71 PHE A N 1
ATOM 543 C CA . PHE A 1 71 ? 0.346 -2.633 7.332 1.00 94.69 71 PHE A CA 1
ATOM 544 C C . PHE A 1 71 ? 1.660 -1.923 7.694 1.00 94.69 71 PHE A C 1
ATOM 546 O O . PHE A 1 71 ? 2.245 -1.246 6.848 1.00 94.69 71 PHE A O 1
ATOM 553 N N . GLU A 1 72 ? 2.184 -2.123 8.907 1.00 94.06 72 GLU A N 1
ATOM 554 C CA . GLU A 1 72 ? 3.508 -1.599 9.277 1.00 94.06 72 GLU A CA 1
ATOM 555 C C . GLU A 1 72 ? 4.636 -2.212 8.436 1.00 94.06 72 GLU A C 1
ATOM 557 O O . GLU A 1 72 ? 5.543 -1.497 7.999 1.00 94.06 72 GLU A O 1
ATOM 562 N N . ARG A 1 73 ? 4.569 -3.520 8.147 1.00 92.81 73 ARG A N 1
ATOM 563 C CA . ARG A 1 73 ? 5.536 -4.174 7.249 1.00 92.81 73 ARG A CA 1
ATOM 564 C C . ARG A 1 73 ? 5.480 -3.592 5.839 1.00 92.81 73 ARG A C 1
ATOM 566 O O . ARG A 1 73 ? 6.527 -3.265 5.289 1.00 92.81 73 ARG A O 1
ATOM 573 N N . LEU A 1 74 ? 4.279 -3.403 5.293 1.00 91.00 74 LEU A N 1
ATOM 574 C CA . LEU A 1 74 ? 4.070 -2.809 3.971 1.00 91.00 74 LEU A CA 1
ATOM 575 C C . LEU A 1 74 ? 4.632 -1.381 3.900 1.00 91.00 74 LEU A C 1
ATOM 577 O O . LEU A 1 74 ? 5.301 -1.034 2.928 1.00 91.00 74 LEU A O 1
ATOM 581 N N . LYS A 1 75 ? 4.441 -0.564 4.946 1.00 90.75 75 LYS A N 1
ATOM 582 C CA . LYS A 1 75 ? 5.048 0.778 5.025 1.00 90.75 75 LYS A CA 1
ATOM 583 C C . LYS A 1 75 ? 6.576 0.726 5.017 1.00 90.75 75 LYS A C 1
ATOM 585 O O . LYS A 1 75 ? 7.212 1.511 4.313 1.00 90.75 75 LYS A O 1
ATOM 590 N N . ALA A 1 76 ? 7.171 -0.194 5.776 1.00 89.81 76 ALA A N 1
ATOM 591 C CA . ALA A 1 76 ? 8.622 -0.370 5.802 1.00 89.81 76 ALA A CA 1
ATOM 592 C C . ALA A 1 76 ? 9.173 -0.839 4.443 1.00 89.81 76 ALA A C 1
ATOM 594 O O . ALA A 1 76 ? 10.212 -0.350 3.996 1.00 89.81 76 ALA A O 1
ATOM 595 N N . GLU A 1 77 ? 8.461 -1.742 3.768 1.00 87.69 77 GLU A N 1
ATOM 596 C CA . GLU A 1 77 ? 8.824 -2.248 2.445 1.00 87.69 77 GLU A CA 1
ATOM 597 C C . GLU A 1 77 ? 8.792 -1.144 1.384 1.00 87.69 77 GLU A C 1
ATOM 599 O O . GLU A 1 77 ? 9.772 -0.964 0.661 1.00 87.69 77 GLU A O 1
ATOM 604 N N . VAL A 1 78 ? 7.727 -0.335 1.346 1.00 85.81 78 VAL A N 1
ATOM 605 C CA . VAL A 1 78 ? 7.631 0.801 0.415 1.00 85.81 78 VAL A CA 1
ATOM 606 C C . VAL A 1 78 ? 8.756 1.808 0.649 1.00 85.81 78 VAL A C 1
ATOM 608 O O . VAL A 1 78 ? 9.400 2.227 -0.312 1.00 85.81 78 VAL A O 1
ATOM 611 N N . ARG A 1 79 ? 9.072 2.131 1.908 1.00 83.56 79 ARG A N 1
ATOM 612 C CA . ARG A 1 79 ? 10.199 3.017 2.237 1.00 83.56 79 ARG A CA 1
ATOM 613 C C . ARG A 1 79 ? 11.542 2.453 1.756 1.00 83.56 79 ARG A C 1
ATOM 615 O O . ARG A 1 79 ? 12.347 3.181 1.184 1.00 83.56 79 ARG A O 1
ATOM 622 N N . GLY A 1 80 ? 11.771 1.150 1.928 1.00 80.19 80 GLY A N 1
ATOM 623 C CA . GLY A 1 80 ? 12.972 0.482 1.416 1.00 80.19 80 GLY A CA 1
ATOM 624 C C . GLY A 1 80 ? 13.049 0.439 -0.118 1.00 80.19 80 GLY A C 1
ATOM 625 O O . GLY A 1 80 ? 14.143 0.461 -0.684 1.00 80.19 80 GLY A O 1
ATOM 626 N N . LEU A 1 81 ? 11.904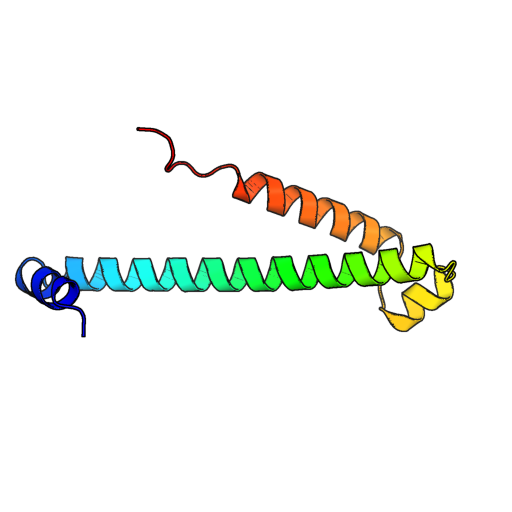 0.400 -0.805 1.00 73.00 81 LEU A N 1
ATOM 627 C CA . LEU A 1 81 ? 11.812 0.454 -2.269 1.00 73.00 81 LEU A CA 1
ATOM 628 C C . LEU A 1 81 ? 12.036 1.866 -2.841 1.00 73.00 81 LEU A C 1
ATOM 630 O O . LEU A 1 81 ? 12.472 1.990 -3.992 1.00 73.00 81 LEU A O 1
ATOM 634 N N . GLU A 1 82 ? 11.751 2.914 -2.065 1.00 68.6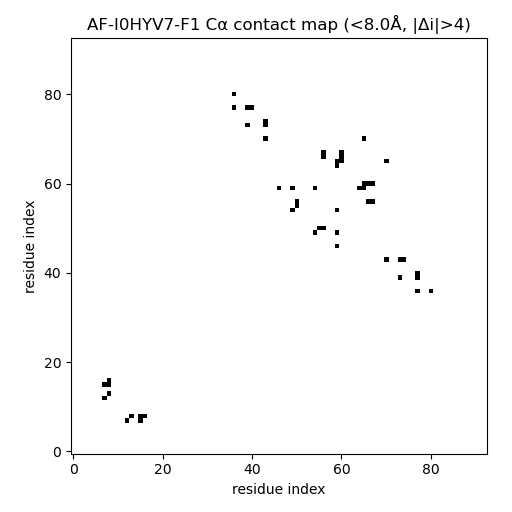9 82 GLU A N 1
ATOM 635 C CA . GLU A 1 82 ? 12.049 4.311 -2.411 1.00 68.69 82 GLU A CA 1
ATOM 636 C C . GLU A 1 82 ? 13.553 4.607 -2.320 1.00 68.69 82 GLU A C 1
ATOM 638 O O . GLU A 1 82 ? 14.117 5.162 -3.265 1.00 68.69 82 GLU A O 1
ATOM 643 N N . ASP A 1 83 ? 14.230 4.130 -1.269 1.00 65.00 83 ASP A N 1
ATOM 644 C CA . ASP A 1 83 ? 15.683 4.301 -1.095 1.00 65.00 83 ASP A CA 1
ATOM 645 C C . ASP A 1 83 ? 16.508 3.590 -2.183 1.00 65.00 83 ASP A C 1
ATOM 647 O O . ASP A 1 83 ? 17.542 4.089 -2.625 1.00 65.00 83 ASP A O 1
ATOM 651 N N . LYS A 1 84 ? 16.046 2.441 -2.690 1.00 61.53 84 LYS A N 1
ATOM 652 C CA . LYS A 1 84 ? 16.721 1.748 -3.805 1.00 61.53 84 LYS A CA 1
ATOM 653 C C . LYS A 1 84 ? 16.605 2.495 -5.135 1.00 61.53 84 LYS A C 1
ATOM 655 O O . LYS A 1 84 ? 17.462 2.337 -5.995 1.00 61.53 84 LYS A O 1
ATOM 660 N N . SER A 1 85 ? 15.563 3.308 -5.310 1.00 56.91 85 SER A N 1
ATOM 661 C CA . SER A 1 85 ? 15.323 4.052 -6.551 1.00 56.91 85 SER A CA 1
ATOM 662 C C . SER A 1 85 ? 16.161 5.330 -6.663 1.00 56.91 85 SER A C 1
ATOM 664 O O . SER A 1 85 ? 16.320 5.844 -7.769 1.00 56.91 85 SER A O 1
ATOM 666 N N . THR A 1 86 ? 16.667 5.865 -5.547 1.00 55.19 86 THR A N 1
ATOM 667 C CA . THR A 1 86 ? 17.519 7.069 -5.516 1.00 55.19 86 THR A CA 1
ATOM 668 C C . THR A 1 86 ? 19.008 6.741 -5.663 1.00 55.19 86 THR A C 1
ATOM 670 O O . THR A 1 86 ? 19.790 7.605 -6.054 1.00 55.19 86 THR A O 1
ATOM 673 N N . GLY A 1 87 ? 19.403 5.484 -5.442 1.00 49.84 87 GLY A N 1
ATOM 674 C CA . GLY A 1 87 ? 20.741 4.964 -5.722 1.00 49.84 87 GLY A CA 1
ATOM 675 C C . GLY A 1 87 ? 20.947 4.609 -7.196 1.00 49.84 87 GLY A C 1
ATOM 676 O O . GLY A 1 87 ? 21.196 3.451 -7.512 1.00 49.84 87 GLY A O 1
ATOM 677 N N . ASN A 1 88 ? 20.835 5.578 -8.109 1.00 45.25 88 ASN A N 1
ATOM 678 C CA . ASN A 1 88 ? 21.210 5.370 -9.510 1.00 45.25 88 ASN A CA 1
ATOM 679 C C . ASN A 1 88 ? 22.729 5.594 -9.690 1.00 45.25 88 ASN A C 1
ATOM 681 O O . ASN A 1 88 ? 23.183 6.727 -9.531 1.00 45.25 88 ASN A O 1
ATOM 685 N N . PRO A 1 89 ? 23.536 4.582 -10.064 1.00 47.91 89 PRO A N 1
ATOM 686 C CA . PRO A 1 89 ? 24.963 4.769 -10.347 1.00 47.91 89 PRO A CA 1
ATOM 687 C C . PRO A 1 89 ? 25.253 5.560 -11.640 1.00 47.91 89 PRO A C 1
ATOM 689 O O . PRO A 1 89 ? 26.413 5.848 -11.925 1.00 47.91 89 PRO A O 1
ATOM 692 N N . LEU A 1 90 ? 24.239 5.950 -12.424 1.00 47.31 90 LEU A N 1
ATOM 693 C CA . LEU A 1 90 ? 24.425 6.662 -13.698 1.00 47.31 90 LEU A CA 1
ATOM 694 C C . LEU A 1 90 ? 24.512 8.197 -13.588 1.00 47.31 90 LEU A C 1
ATOM 696 O O . LEU A 1 90 ? 24.550 8.867 -14.616 1.00 47.31 90 LEU A O 1
ATOM 700 N N . THR A 1 91 ? 24.574 8.778 -12.385 1.00 45.06 91 THR A N 1
ATOM 701 C CA . THR A 1 91 ? 24.835 10.226 -12.214 1.00 45.06 91 THR A CA 1
ATOM 702 C C . THR A 1 91 ? 26.284 10.556 -11.851 1.00 45.06 91 THR A C 1
ATOM 704 O O . THR A 1 91 ? 26.579 11.705 -11.536 1.00 45.06 91 THR A O 1
ATOM 707 N N . SER A 1 92 ? 27.203 9.587 -11.890 1.00 35.97 92 SER A N 1
ATOM 708 C CA . SER A 1 92 ? 28.639 9.868 -11.795 1.00 35.97 92 SER A CA 1
ATOM 709 C C . SER A 1 92 ? 29.257 9.958 -13.186 1.00 35.97 92 SER A C 1
ATOM 711 O O . SER A 1 92 ? 29.756 8.974 -13.727 1.00 35.97 92 SER A O 1
ATOM 713 N N . THR A 1 93 ? 29.241 11.154 -13.767 1.00 36.31 93 THR A N 1
ATOM 714 C CA . THR A 1 93 ? 30.256 11.614 -14.727 1.00 36.31 93 THR A CA 1
ATOM 715 C C . THR A 1 93 ? 30.442 13.110 -14.549 1.00 36.31 93 THR A C 1
ATOM 717 O O . THR A 1 93 ? 29.413 13.817 -14.477 1.00 36.31 93 THR A O 1
#

Secondary structure (DSSP, 8-state):
--HHHHHHHHH-TTHHHHHHHHHHHHHHHHHHHHHHHHHHHHHHHHHHHHHHTT--HHHHHHHH---HHHHHHHHHHHHHHHHHHH--GGG--

Organism: Caldilinea aerophila (strain DSM 14535 / JCM 11387 / NBRC 104270 / STL-6-O1) (NCBI:txid926550)

Nearest PDB structures (foldseek):
  8i4v-assembly1_B  TM=4.707E-01  e=8.190E+00  Saccharomyces cerevisiae S288C

pLDDT: mean 77.46, std 17.49, range [35.97, 96.5]

Foldseek 3Di:
DDVVLVVLCVPCVPVSVVVVVVVVVVVVVVVVLVVVLVVLVVLLVVLVVCVVVVNDQVVNCVVSVAHPVNSVVSVVVNVVSVVVVVPDPVPPD

Radius of gyration: 21.19 Å; Cα contacts (8 Å, |Δi|>4): 27; chains: 1; bounding box: 44×22×53 Å

Sequence (93 aa):
MNEFAAQVRQYAPETGGDMLTYAEELRQEGLQEGLQKGELKGKLETIESLLAVGTEWSLITRATGITPEEFERLKAEVRGLEDKSTGNPLTST

Solvent-accessible surface area (backbone atoms only — not comparable to full-atom values): 5440 Å² total; per-residue (Å²): 133,68,67,69,63,59,54,43,41,73,79,32,64,64,62,40,49,54,53,50,52,52,53,50,49,54,51,50,51,54,49,54,54,48,52,53,53,49,53,54,50,52,55,49,53,51,53,51,52,41,48,73,74,66,52,52,66,75,56,47,25,72,75,72,70,51,46,76,70,53,49,54,49,52,53,53,50,53,54,56,56,52,58,60,68,72,67,60,82,86,74,80,125

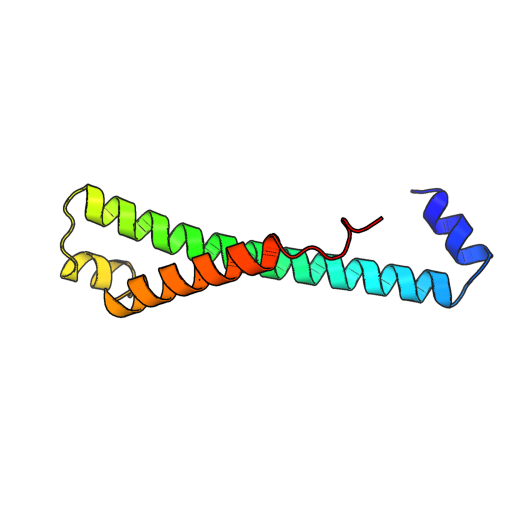Mean predicted aligned error: 11.97 Å